Protein AF-A0A552M295-F1 (afdb_monomer_lite)

pLDDT: mean 93.04, std 6.17, range [59.56, 98.31]

Foldse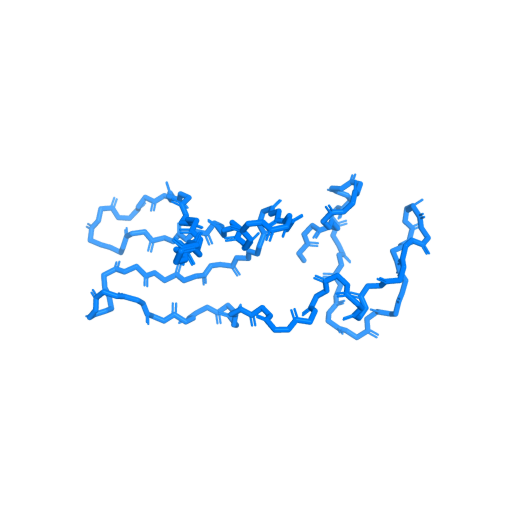ek 3Di:
DADQPPRDPDDDPPDQADPPPRDGVCVQVPPDDDFQDAPPNRQKTFHAWNHQDPQFTKTWIARPVVRDIDIDGDGDDDD

Sequence (79 aa):
MPCLNCYFRGIERSMDKCLCCGVYLPALLKNLLPKGTLLRDGTDAIDYPLGRGSFGITYQACHRQLATAIAIKEFYPQE

Structure (mmCIF, N/CA/C/O backbone):
data_AF-A0A552M295-F1
#
_entry.id   AF-A0A552M295-F1
#
loop_
_atom_site.group_PDB
_atom_site.id
_atom_site.type_symbol
_atom_site.label_atom_id
_atom_site.label_alt_id
_atom_site.label_comp_id
_atom_site.label_asym_id
_atom_site.label_entity_id
_atom_site.label_seq_id
_atom_site.pdbx_PDB_ins_code
_atom_site.Cartn_x
_atom_site.Cartn_y
_atom_site.Cartn_z
_atom_site.occupancy
_atom_site.B_iso_or_equiv
_atom_site.auth_seq_id
_atom_site.auth_comp_id
_atom_site.auth_asym_id
_atom_site.auth_atom_id
_atom_site.pdbx_PDB_model_num
ATOM 1 N N . MET A 1 1 ? 0.369 -6.958 -6.003 1.00 86.31 1 MET A N 1
ATOM 2 C CA . MET A 1 1 ? 0.235 -5.537 -5.581 1.00 86.31 1 MET A CA 1
ATOM 3 C C . MET A 1 1 ? 0.176 -4.631 -6.816 1.00 86.31 1 MET A C 1
ATOM 5 O O . MET A 1 1 ? 0.490 -5.134 -7.895 1.00 86.31 1 MET A O 1
ATOM 9 N N . PRO A 1 2 ? -0.286 -3.368 -6.729 1.00 91.81 2 PRO A N 1
ATOM 10 C CA . PRO A 1 2 ? -0.202 -2.435 -7.854 1.00 91.81 2 PRO A CA 1
ATOM 11 C C . PRO A 1 2 ? 1.234 -1.923 -8.050 1.00 91.81 2 PRO A C 1
ATOM 13 O O . PRO A 1 2 ? 1.994 -1.793 -7.092 1.00 91.81 2 PRO A O 1
ATOM 16 N N . CYS A 1 3 ? 1.615 -1.619 -9.291 1.00 94.19 3 CYS A N 1
ATOM 17 C CA . CYS A 1 3 ? 2.837 -0.872 -9.579 1.00 94.19 3 CYS A CA 1
ATOM 18 C C . CYS A 1 3 ? 2.713 0.558 -9.033 1.00 94.19 3 CYS A C 1
ATOM 20 O O . CYS A 1 3 ? 1.778 1.264 -9.393 1.00 94.19 3 CYS A O 1
ATOM 22 N N . LEU A 1 4 ? 3.684 1.018 -8.240 1.00 94.06 4 LEU A N 1
ATOM 23 C CA . LEU A 1 4 ? 3.664 2.371 -7.661 1.00 94.06 4 LEU A CA 1
ATOM 24 C C . LEU A 1 4 ? 3.909 3.501 -8.676 1.00 94.06 4 LEU A C 1
ATOM 26 O O . LEU A 1 4 ? 3.825 4.666 -8.310 1.00 94.06 4 LEU A O 1
ATOM 30 N N . ASN A 1 5 ? 4.221 3.165 -9.932 1.00 94.69 5 ASN A N 1
ATOM 31 C CA . ASN A 1 5 ? 4.431 4.136 -11.007 1.00 94.69 5 ASN A CA 1
ATOM 32 C C . ASN A 1 5 ? 3.224 4.246 -11.952 1.00 94.69 5 ASN A C 1
ATOM 34 O O . ASN A 1 5 ? 2.814 5.346 -12.295 1.00 94.69 5 ASN A O 1
ATOM 38 N N . CYS A 1 6 ? 2.662 3.113 -12.394 1.00 95.00 6 CYS A N 1
ATOM 39 C CA . CYS A 1 6 ? 1.584 3.086 -13.397 1.00 95.00 6 CYS A CA 1
ATOM 40 C C . CYS A 1 6 ? 0.284 2.418 -12.929 1.00 95.00 6 CYS A C 1
ATOM 42 O O . CYS A 1 6 ? -0.638 2.260 -13.720 1.00 95.00 6 CYS A O 1
ATOM 44 N N . TYR A 1 7 ? 0.213 1.970 -11.673 1.00 93.88 7 TYR A N 1
ATOM 45 C CA . TYR A 1 7 ? -0.949 1.307 -11.067 1.00 93.88 7 TYR A CA 1
ATOM 46 C C . TYR A 1 7 ? -1.400 -0.013 -11.710 1.00 93.88 7 TYR A C 1
ATOM 48 O O . TYR A 1 7 ? -2.405 -0.586 -11.283 1.00 93.88 7 TYR A O 1
ATOM 56 N N . PHE A 1 8 ? -0.631 -0.563 -12.658 1.00 94.50 8 PHE A N 1
ATOM 57 C CA . PHE A 1 8 ? -0.852 -1.914 -13.171 1.00 94.50 8 PHE A CA 1
ATOM 58 C C . PHE A 1 8 ? -0.938 -2.922 -12.018 1.00 94.50 8 PHE A C 1
ATOM 60 O O . PHE A 1 8 ? -0.041 -2.995 -11.170 1.00 94.50 8 PHE A O 1
ATOM 67 N N . ARG A 1 9 ? -2.032 -3.688 -11.979 1.00 92.12 9 ARG A N 1
ATOM 68 C CA . ARG A 1 9 ? -2.260 -4.742 -10.985 1.00 92.12 9 ARG A CA 1
ATOM 69 C C . ARG A 1 9 ? -1.631 -6.045 -11.470 1.00 92.12 9 ARG A C 1
ATOM 71 O O . ARG A 1 9 ? -1.687 -6.349 -12.650 1.00 92.12 9 ARG A O 1
ATOM 78 N N . GLY A 1 10 ? -1.077 -6.819 -10.540 1.00 89.38 10 GLY A N 1
ATOM 79 C CA . GLY A 1 10 ? -0.426 -8.099 -10.850 1.00 89.38 10 GLY A CA 1
ATOM 80 C C . GLY A 1 10 ? 1.084 -8.103 -10.627 1.00 89.38 10 GLY A C 1
ATOM 81 O O . GLY A 1 10 ? 1.763 -8.999 -11.105 1.00 89.38 10 GLY A O 1
ATOM 82 N N . ILE A 1 11 ? 1.625 -7.123 -9.893 1.00 90.75 11 ILE A N 1
ATOM 83 C CA . ILE A 1 11 ? 3.027 -7.168 -9.471 1.00 90.75 11 ILE A CA 1
ATOM 84 C C . ILE A 1 11 ? 3.208 -8.228 -8.382 1.00 90.75 11 ILE A C 1
ATOM 86 O O . ILE A 1 11 ? 2.588 -8.131 -7.311 1.00 90.75 11 ILE A O 1
ATOM 90 N N . GLU A 1 12 ? 4.083 -9.193 -8.651 1.00 87.62 12 GLU A N 1
ATOM 91 C CA . GLU A 1 12 ? 4.608 -10.155 -7.682 1.00 87.62 12 GLU A CA 1
ATOM 92 C C . GLU A 1 12 ? 5.935 -9.663 -7.090 1.00 87.62 12 GLU A C 1
ATOM 94 O O . GLU A 1 12 ? 6.648 -8.868 -7.700 1.00 87.62 12 GLU A O 1
ATOM 99 N N . ARG A 1 13 ? 6.284 -10.131 -5.882 1.00 77.69 13 ARG A N 1
ATOM 100 C CA . ARG A 1 13 ? 7.518 -9.706 -5.190 1.00 77.69 13 ARG A CA 1
ATOM 101 C C . ARG A 1 13 ? 8.805 -10.163 -5.886 1.00 77.69 13 ARG A C 1
ATOM 103 O O . ARG A 1 13 ? 9.847 -9.575 -5.636 1.00 77.69 13 ARG A O 1
ATOM 110 N N . SER A 1 14 ? 8.729 -11.202 -6.712 1.00 87.12 14 SER A N 1
ATOM 111 C CA . SER A 1 14 ? 9.839 -11.773 -7.484 1.00 87.12 14 SER A CA 1
ATOM 112 C C . SER A 1 14 ? 10.132 -11.021 -8.787 1.00 87.12 14 SER A C 1
ATOM 114 O O . SER A 1 14 ? 11.116 -11.331 -9.448 1.00 87.12 14 SER A O 1
ATOM 116 N N . MET A 1 15 ? 9.284 -10.070 -9.193 1.00 93.19 15 MET A N 1
ATOM 117 C CA . MET A 1 15 ? 9.447 -9.353 -10.458 1.00 93.19 15 MET A CA 1
ATOM 118 C C . MET A 1 15 ? 10.440 -8.194 -10.330 1.00 93.19 15 MET A C 1
ATOM 120 O O . MET A 1 15 ? 10.286 -7.328 -9.470 1.00 93.19 15 MET A O 1
ATOM 124 N N . ASP A 1 16 ? 11.379 -8.104 -11.273 1.00 95.56 16 ASP A N 1
ATOM 125 C CA . ASP A 1 16 ? 12.343 -6.997 -11.333 1.00 95.56 16 ASP A CA 1
ATOM 126 C C . ASP A 1 16 ? 11.817 -5.772 -12.091 1.00 95.56 16 ASP A C 1
ATOM 128 O O . ASP A 1 16 ? 12.243 -4.642 -11.847 1.00 95.56 16 ASP A O 1
ATOM 132 N N . LYS A 1 17 ? 10.880 -5.966 -13.026 1.00 96.75 17 LYS A N 1
ATOM 133 C CA . LYS A 1 17 ? 10.304 -4.894 -13.849 1.00 96.75 17 LYS A CA 1
ATOM 134 C C . LYS A 1 17 ? 8.790 -4.994 -13.923 1.00 96.75 17 LYS A C 1
ATOM 136 O O . LYS A 1 17 ? 8.223 -6.083 -13.950 1.00 96.75 17 LYS A O 1
ATOM 141 N N . CYS A 1 18 ? 8.127 -3.845 -13.999 1.00 95.44 18 CYS A N 1
ATOM 142 C CA . CYS A 1 18 ? 6.696 -3.804 -14.272 1.00 95.44 18 CYS A CA 1
ATOM 143 C C . CYS A 1 18 ? 6.414 -4.242 -15.716 1.00 95.44 18 CYS A C 1
ATOM 145 O O . CYS A 1 18 ? 6.969 -3.667 -16.649 1.00 95.44 18 CYS A O 1
ATOM 147 N N . LEU A 1 19 ? 5.485 -5.183 -15.895 1.00 94.56 19 LEU A N 1
ATOM 148 C CA . LEU A 1 19 ? 5.061 -5.671 -17.214 1.00 94.56 19 LEU A CA 1
ATOM 149 C C . LEU A 1 19 ? 4.357 -4.606 -18.074 1.00 94.56 19 LEU A C 1
ATOM 151 O O . LEU A 1 19 ? 4.281 -4.758 -19.286 1.00 94.56 19 LEU A O 1
ATOM 155 N N . CYS A 1 20 ? 3.842 -3.537 -17.458 1.00 96.00 20 CYS A N 1
ATOM 156 C CA . CYS A 1 20 ? 3.119 -2.476 -18.156 1.00 96.00 20 CYS A CA 1
ATOM 157 C C . CYS A 1 20 ? 4.016 -1.276 -18.490 1.00 96.00 20 CYS A C 1
ATOM 159 O O . CYS A 1 20 ? 4.094 -0.878 -19.646 1.00 96.00 20 CYS A O 1
ATOM 161 N N . CYS A 1 21 ? 4.717 -0.703 -17.504 1.00 96.62 21 CYS A N 1
ATOM 162 C CA . CYS A 1 21 ? 5.505 0.520 -17.715 1.00 96.62 21 CYS A CA 1
ATOM 163 C C . CYS A 1 21 ? 7.025 0.311 -17.697 1.00 96.62 21 CYS A C 1
ATOM 165 O O . CYS A 1 21 ? 7.769 1.285 -17.752 1.00 96.62 21 CYS A O 1
ATOM 167 N N . GLY A 1 22 ? 7.507 -0.926 -17.540 1.00 96.19 22 GLY A N 1
ATOM 168 C CA . GLY A 1 22 ? 8.935 -1.257 -17.583 1.00 96.19 22 GLY A CA 1
ATOM 169 C C . GLY A 1 22 ? 9.781 -0.743 -16.412 1.00 96.19 22 GLY A C 1
ATOM 170 O O . GLY A 1 22 ? 10.982 -1.010 -16.378 1.00 96.19 22 GLY A O 1
ATOM 171 N N . VAL A 1 23 ? 9.188 -0.031 -15.445 1.00 96.00 23 VAL A N 1
ATOM 172 C CA . VAL A 1 23 ? 9.922 0.527 -14.299 1.00 96.00 23 VAL A CA 1
ATOM 173 C C . VAL A 1 23 ? 10.579 -0.579 -13.474 1.00 96.00 23 VAL A C 1
ATOM 175 O O . VAL A 1 23 ? 9.990 -1.647 -13.284 1.00 96.00 23 VAL A O 1
ATOM 178 N N . TYR A 1 24 ? 11.778 -0.306 -12.958 1.00 95.50 24 TYR A N 1
ATOM 179 C CA . TYR A 1 24 ? 12.496 -1.215 -12.070 1.00 95.50 24 TYR A CA 1
ATOM 180 C C . TYR A 1 24 ? 11.818 -1.271 -10.692 1.00 95.50 24 TYR A C 1
ATOM 182 O O . TYR A 1 24 ? 11.788 -0.288 -9.947 1.00 95.50 24 TYR A O 1
ATOM 190 N N . LEU A 1 25 ? 11.243 -2.426 -10.362 1.00 93.88 25 LEU A N 1
ATOM 191 C CA . LEU A 1 25 ? 10.427 -2.636 -9.167 1.00 93.88 25 LEU A CA 1
ATOM 192 C C . LEU A 1 25 ? 11.237 -2.717 -7.867 1.00 93.88 25 LEU A C 1
ATOM 194 O O . LEU A 1 25 ? 10.782 -2.120 -6.893 1.00 93.88 25 LEU A O 1
ATOM 198 N N . PRO A 1 26 ? 12.421 -3.360 -7.798 1.00 92.62 26 PRO A N 1
ATOM 199 C CA . PRO A 1 26 ? 13.164 -3.469 -6.545 1.00 92.62 26 PRO A CA 1
ATOM 200 C C . PRO A 1 26 ? 13.495 -2.114 -5.912 1.00 92.62 26 PRO A C 1
ATOM 202 O O . PRO A 1 26 ? 13.434 -1.978 -4.694 1.00 92.62 26 PRO A O 1
ATOM 205 N N . ALA A 1 27 ? 13.770 -1.082 -6.719 1.00 90.12 27 ALA A N 1
ATOM 206 C CA . ALA A 1 27 ? 13.970 0.276 -6.208 1.00 90.12 27 ALA A CA 1
ATOM 207 C C . ALA A 1 27 ? 12.678 0.889 -5.635 1.00 90.12 27 ALA A C 1
ATOM 209 O O . ALA A 1 27 ? 12.704 1.492 -4.562 1.00 90.12 27 ALA A O 1
ATOM 210 N N . LEU A 1 28 ? 11.541 0.707 -6.316 1.00 90.38 28 LEU A N 1
ATOM 211 C CA . LEU A 1 28 ? 10.236 1.211 -5.870 1.00 90.38 28 LEU A CA 1
ATOM 212 C C . LEU A 1 28 ? 9.717 0.490 -4.620 1.00 90.38 28 LEU A C 1
ATOM 214 O O . LEU A 1 28 ? 9.101 1.117 -3.758 1.00 90.38 28 LEU A O 1
ATOM 218 N N . LEU A 1 29 ? 9.972 -0.816 -4.521 1.00 90.06 29 LEU A N 1
ATOM 219 C CA . LEU A 1 29 ? 9.460 -1.703 -3.476 1.00 90.06 29 LEU A CA 1
ATOM 220 C C . LEU A 1 29 ? 10.420 -1.872 -2.285 1.00 90.06 29 LEU A C 1
ATOM 222 O O . LEU A 1 29 ? 10.157 -2.659 -1.374 1.00 90.06 29 LEU A O 1
ATOM 226 N N . LYS A 1 30 ? 11.531 -1.131 -2.265 1.00 90.62 30 LYS A N 1
ATOM 227 C CA . LYS A 1 30 ? 12.507 -1.163 -1.173 1.00 90.62 30 LYS A CA 1
ATOM 228 C C . LYS A 1 30 ? 11.928 -0.568 0.116 1.00 90.62 30 LYS A C 1
ATOM 230 O O . LYS A 1 30 ? 11.320 0.500 0.078 1.00 90.62 30 LYS A O 1
ATOM 235 N N . ASN A 1 31 ? 12.218 -1.193 1.260 1.00 91.31 31 ASN A N 1
ATOM 236 C CA . ASN A 1 31 ? 11.836 -0.734 2.608 1.00 91.31 31 ASN A CA 1
ATOM 237 C C . ASN A 1 31 ? 10.320 -0.594 2.838 1.00 91.31 31 ASN A C 1
ATOM 239 O O . ASN A 1 31 ? 9.897 0.194 3.675 1.00 91.31 31 ASN A O 1
ATOM 243 N N . LEU A 1 32 ? 9.496 -1.336 2.098 1.00 93.38 32 LEU A N 1
ATOM 244 C CA . LEU A 1 32 ? 8.059 -1.374 2.354 1.00 93.38 32 LEU A CA 1
ATOM 245 C C . LEU A 1 32 ? 7.749 -2.219 3.589 1.00 93.38 32 LEU A C 1
ATOM 247 O O . LEU A 1 32 ? 8.331 -3.293 3.771 1.00 93.38 32 LEU A O 1
ATOM 251 N N . LEU A 1 33 ? 6.751 -1.801 4.367 1.00 95.25 33 LEU A N 1
ATOM 252 C CA . LEU A 1 33 ? 6.168 -2.670 5.383 1.00 95.25 33 LEU A CA 1
ATOM 253 C C . LEU A 1 33 ? 5.538 -3.918 4.728 1.00 95.25 33 LEU A C 1
ATOM 255 O O . LEU A 1 33 ? 4.810 -3.798 3.733 1.00 95.25 33 LEU A O 1
ATOM 259 N N . PRO A 1 34 ? 5.806 -5.129 5.250 1.00 93.94 34 PRO A N 1
ATOM 260 C CA . PRO A 1 34 ? 5.141 -6.338 4.792 1.00 93.94 34 PRO A CA 1
ATOM 261 C C . PRO A 1 34 ? 3.614 -6.272 4.942 1.00 93.94 34 PRO A C 1
ATOM 263 O O . PRO A 1 34 ? 3.073 -5.669 5.867 1.00 93.94 34 PRO A O 1
ATOM 266 N N . LYS A 1 35 ? 2.903 -6.977 4.056 1.00 94.56 35 LYS A N 1
ATOM 267 C CA . LYS A 1 35 ? 1.477 -7.252 4.255 1.00 94.56 35 LYS A CA 1
ATOM 268 C C . LYS A 1 35 ? 1.284 -7.975 5.590 1.00 94.56 35 LYS A C 1
ATOM 270 O O . LYS A 1 35 ? 2.009 -8.924 5.879 1.00 94.56 35 LYS A O 1
ATOM 275 N N . GLY A 1 36 ? 0.301 -7.540 6.368 1.00 96.94 36 GLY A N 1
ATOM 276 C CA . GLY A 1 36 ? -0.009 -8.065 7.694 1.00 96.94 36 GLY A CA 1
ATOM 277 C C . GLY A 1 36 ? 0.756 -7.399 8.838 1.00 96.94 36 GLY A C 1
ATOM 278 O O . GLY A 1 36 ? 0.481 -7.730 9.988 1.00 96.94 36 GLY A O 1
ATOM 279 N N . THR A 1 37 ? 1.673 -6.460 8.569 1.00 97.81 37 THR A N 1
ATOM 280 C CA . THR A 1 37 ? 2.305 -5.670 9.636 1.00 97.81 37 THR A CA 1
ATOM 281 C C . THR A 1 37 ? 1.238 -4.968 10.471 1.00 97.81 37 THR A C 1
ATOM 283 O O . THR A 1 37 ? 0.390 -4.255 9.932 1.00 97.81 37 THR A O 1
ATOM 286 N N . LEU A 1 38 ? 1.297 -5.184 11.784 1.00 97.88 38 LEU A N 1
ATOM 287 C CA . LEU A 1 38 ? 0.384 -4.617 12.766 1.00 97.88 38 LEU A CA 1
ATOM 288 C C . LEU A 1 38 ? 0.944 -3.299 13.306 1.00 97.88 38 LEU A C 1
ATOM 290 O O . LEU A 1 38 ? 2.091 -3.250 13.744 1.00 97.88 38 LEU A O 1
ATOM 294 N N . LEU A 1 39 ? 0.132 -2.246 13.284 1.00 96.44 39 LEU A N 1
ATOM 295 C CA . LEU A 1 39 ? 0.451 -0.923 13.824 1.00 96.44 39 LEU A CA 1
ATOM 296 C C . LEU A 1 39 ? -0.512 -0.567 14.962 1.00 96.44 39 LEU A C 1
ATOM 298 O O . LEU A 1 39 ? -1.569 -1.188 15.092 1.00 96.44 39 LEU A O 1
ATOM 302 N N . ARG A 1 40 ? -0.149 0.445 15.767 1.00 93.06 40 ARG A N 1
ATOM 303 C CA . ARG A 1 40 ? -0.984 1.000 16.854 1.00 93.06 40 ARG A CA 1
ATOM 304 C C . ARG A 1 40 ? -1.564 -0.105 17.746 1.00 93.06 40 ARG A C 1
ATOM 306 O O . ARG A 1 40 ? -2.778 -0.310 17.785 1.00 93.06 40 ARG A O 1
ATOM 313 N N . ASP A 1 41 ? -0.667 -0.891 18.339 1.00 93.38 41 ASP A N 1
ATOM 314 C CA . ASP A 1 41 ? -0.989 -2.046 19.190 1.00 93.38 41 ASP A CA 1
ATOM 315 C C . ASP A 1 41 ? -1.911 -3.083 18.523 1.00 93.38 41 ASP A C 1
ATOM 317 O O . ASP A 1 41 ? -2.696 -3.782 19.160 1.00 93.38 41 ASP A O 1
ATOM 321 N N . GLY A 1 42 ? -1.809 -3.198 17.197 1.00 95.44 42 GLY A N 1
ATOM 322 C CA . GLY A 1 42 ? -2.543 -4.173 16.402 1.00 95.44 42 GLY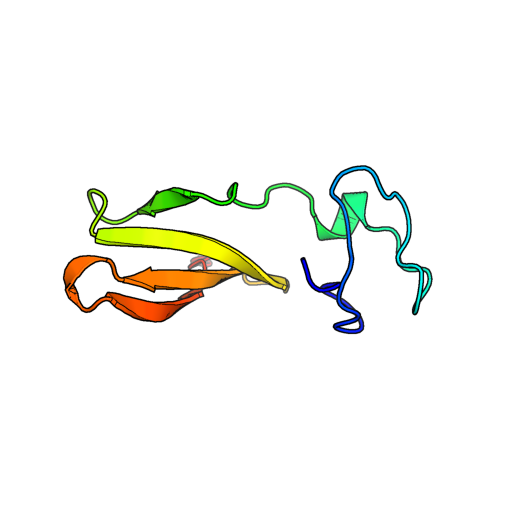 A CA 1
ATOM 323 C C . GLY A 1 42 ? -3.956 -3.760 16.024 1.00 95.44 42 GLY A C 1
ATOM 324 O O . GLY A 1 42 ? -4.716 -4.626 15.591 1.00 95.44 42 GLY A O 1
ATOM 325 N N . THR A 1 43 ? -4.312 -2.481 16.139 1.00 97.56 43 THR A N 1
ATOM 326 C CA . THR A 1 43 ? -5.591 -1.956 15.634 1.00 97.56 43 THR A CA 1
ATOM 327 C C . THR A 1 43 ? -5.617 -1.845 14.110 1.00 97.56 43 THR A C 1
ATOM 329 O O . THR A 1 43 ? -6.651 -2.132 13.504 1.00 97.56 43 THR A O 1
ATOM 332 N N . ASP A 1 44 ? -4.478 -1.546 13.485 1.00 98.25 44 ASP A N 1
ATOM 333 C CA . ASP A 1 44 ? -4.354 -1.396 12.035 1.00 98.25 44 ASP A CA 1
ATOM 334 C C . ASP A 1 44 ? -3.436 -2.476 11.449 1.00 98.25 44 ASP A C 1
ATOM 336 O O . ASP A 1 44 ? -2.351 -2.727 11.973 1.00 98.25 44 ASP A O 1
ATOM 340 N N . ALA A 1 45 ? -3.843 -3.100 10.342 1.00 98.31 45 ALA A N 1
ATOM 341 C CA . ALA A 1 45 ? -3.038 -4.086 9.619 1.00 98.31 45 ALA A CA 1
ATOM 342 C C . ALA A 1 45 ? -2.728 -3.613 8.191 1.00 98.31 45 ALA A C 1
ATOM 344 O O . ALA A 1 45 ? -3.646 -3.367 7.410 1.00 98.31 45 ALA A O 1
ATOM 345 N N . ILE A 1 46 ? -1.445 -3.518 7.830 1.00 98.00 46 ILE 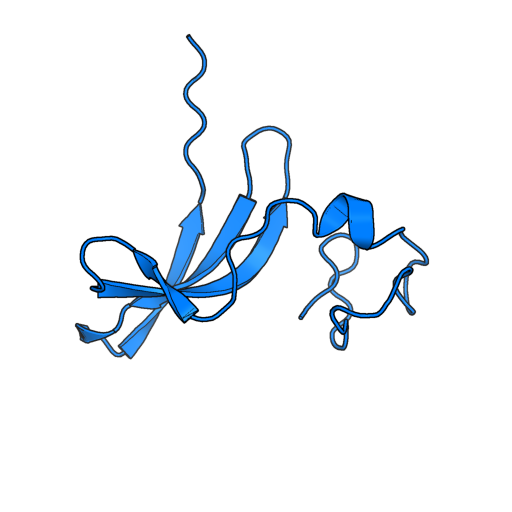A N 1
ATOM 346 C CA . ILE A 1 46 ? -0.994 -3.119 6.486 1.00 98.00 46 ILE A CA 1
ATOM 347 C C . ILE A 1 46 ? -1.421 -4.151 5.434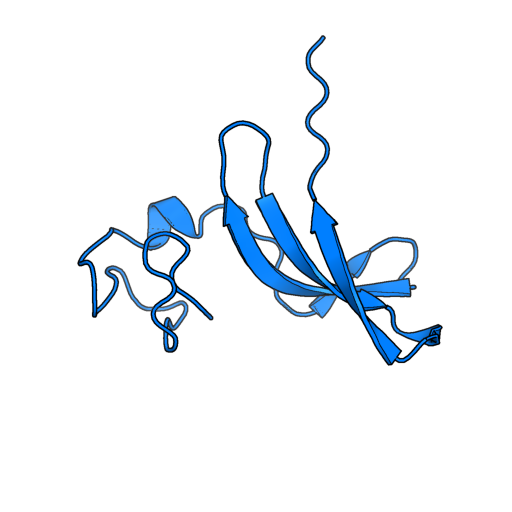 1.00 98.00 46 ILE A C 1
ATOM 349 O O . ILE A 1 46 ? -1.244 -5.352 5.630 1.00 98.00 46 ILE A O 1
ATOM 353 N N . ASP A 1 47 ? -1.920 -3.693 4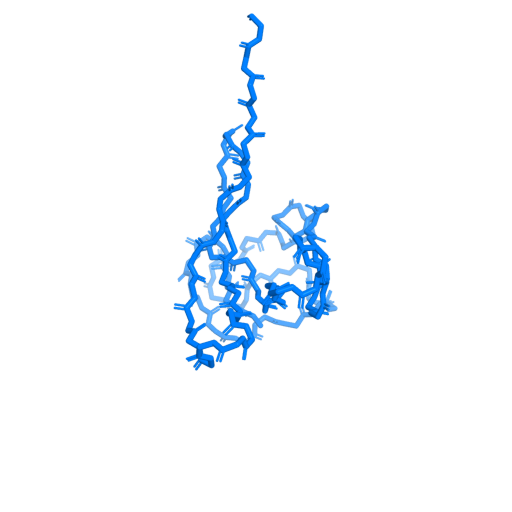.283 1.00 96.25 47 ASP A N 1
ATOM 354 C CA . ASP A 1 47 ? -2.219 -4.548 3.128 1.00 96.25 47 ASP A CA 1
ATOM 355 C C . ASP A 1 47 ? -1.155 -4.402 2.028 1.00 96.25 47 ASP A C 1
ATOM 357 O O . ASP A 1 47 ? -0.364 -5.317 1.791 1.00 96.25 47 ASP A O 1
ATOM 361 N N . TYR A 1 48 ? -1.084 -3.239 1.374 1.00 94.56 48 TYR A N 1
ATOM 362 C CA . TYR A 1 48 ? -0.093 -2.948 0.332 1.00 94.56 48 TYR A CA 1
ATOM 363 C C . TYR A 1 48 ? 0.178 -1.439 0.202 1.00 94.56 48 TYR A C 1
ATOM 365 O O . TYR A 1 48 ? -0.664 -0.626 0.592 1.00 94.56 48 TYR A O 1
ATOM 373 N N . PRO A 1 49 ? 1.338 -1.031 -0.349 1.00 95.31 49 PRO A N 1
ATOM 374 C CA . PRO A 1 49 ? 1.611 0.376 -0.630 1.00 95.31 49 PRO A CA 1
ATOM 375 C C . PRO A 1 49 ? 0.696 0.917 -1.737 1.00 95.31 49 PRO A C 1
ATOM 377 O O . PRO A 1 49 ? 0.504 0.282 -2.773 1.00 95.31 49 PRO A O 1
ATOM 380 N N . LEU A 1 50 ? 0.170 2.118 -1.525 1.00 95.06 50 LEU A N 1
ATOM 381 C CA . LEU A 1 50 ? -0.600 2.897 -2.495 1.00 95.06 50 LEU A CA 1
ATOM 382 C C . LEU A 1 50 ? 0.278 3.874 -3.278 1.00 95.06 50 LEU A C 1
ATOM 384 O O . LEU A 1 50 ? -0.011 4.161 -4.435 1.00 95.06 50 LEU A O 1
ATOM 388 N N . GLY A 1 51 ? 1.352 4.373 -2.666 1.00 93.56 51 GLY A N 1
ATOM 389 C CA . GLY A 1 51 ? 2.245 5.336 -3.301 1.00 93.56 51 GLY A CA 1
ATOM 390 C C . GLY A 1 51 ? 3.516 5.569 -2.499 1.00 93.56 51 GLY A C 1
ATOM 391 O O . GLY A 1 51 ? 3.563 5.312 -1.296 1.00 93.56 51 GLY A O 1
ATOM 392 N N . ARG A 1 52 ? 4.549 6.073 -3.175 1.00 92.69 52 ARG A N 1
ATOM 393 C CA . ARG A 1 52 ? 5.835 6.455 -2.586 1.00 92.69 52 ARG A CA 1
ATOM 394 C C . ARG A 1 52 ? 6.247 7.813 -3.134 1.00 92.69 52 ARG A C 1
ATOM 396 O O . ARG A 1 52 ? 6.243 8.006 -4.345 1.00 92.69 52 ARG A O 1
ATOM 403 N N . GLY A 1 53 ? 6.642 8.718 -2.247 1.00 89.50 53 GLY A N 1
ATOM 404 C CA . GLY A 1 53 ? 7.207 10.014 -2.609 1.00 89.50 53 GLY A CA 1
ATOM 405 C C . GLY A 1 53 ? 8.433 10.353 -1.767 1.00 89.50 53 GLY A C 1
ATOM 406 O O . GLY A 1 53 ? 8.907 9.539 -0.975 1.00 89.50 53 GLY A O 1
ATOM 407 N N . SER A 1 54 ? 8.930 11.580 -1.921 1.00 88.50 54 SER A N 1
ATOM 408 C CA . SER A 1 54 ? 10.030 12.121 -1.109 1.00 88.50 54 SER A CA 1
ATOM 409 C C . SER A 1 54 ? 9.697 12.181 0.387 1.00 88.50 54 SER A C 1
ATOM 411 O O . SER A 1 54 ? 10.591 12.072 1.215 1.00 88.50 54 SER A O 1
ATOM 413 N N . PHE A 1 55 ? 8.413 12.299 0.731 1.00 87.56 55 PHE A N 1
ATOM 414 C CA . PHE A 1 55 ? 7.912 12.412 2.106 1.00 87.56 55 PHE A CA 1
ATOM 415 C C . PHE A 1 55 ? 7.334 11.096 2.648 1.00 87.56 55 PHE A C 1
ATOM 417 O O . PHE A 1 55 ? 6.373 11.113 3.423 1.00 87.56 55 PHE A O 1
ATOM 424 N N . GLY A 1 56 ? 7.862 9.964 2.184 1.00 91.56 56 GLY A N 1
ATOM 425 C CA . GLY A 1 56 ? 7.510 8.634 2.677 1.00 91.56 56 GLY A CA 1
ATOM 426 C C . GLY A 1 56 ? 6.510 7.861 1.826 1.00 91.56 56 GLY A C 1
ATOM 427 O O . GLY A 1 56 ? 6.194 8.216 0.683 1.00 91.56 56 GLY A O 1
ATOM 428 N N . ILE A 1 57 ? 6.041 6.758 2.399 1.00 95.31 57 ILE A N 1
ATOM 429 C CA . ILE A 1 57 ? 5.162 5.784 1.759 1.00 95.31 57 ILE A CA 1
ATOM 430 C C . ILE A 1 57 ? 3.739 5.932 2.309 1.00 95.31 57 ILE A C 1
ATOM 432 O O . ILE A 1 57 ? 3.513 6.192 3.491 1.00 95.31 57 ILE A O 1
ATOM 436 N N . THR A 1 58 ? 2.759 5.786 1.421 1.00 96.62 58 THR A N 1
ATOM 437 C CA . THR A 1 58 ? 1.342 5.675 1.778 1.00 96.62 58 THR A CA 1
ATOM 438 C C . THR A 1 58 ? 0.897 4.242 1.552 1.00 96.62 58 THR A C 1
ATOM 440 O O . THR A 1 58 ? 1.172 3.675 0.495 1.00 96.62 58 THR A O 1
ATOM 443 N N . TYR A 1 59 ? 0.193 3.662 2.516 1.00 97.38 59 TYR A N 1
ATOM 444 C CA . TYR A 1 59 ? -0.291 2.288 2.498 1.00 97.38 59 TYR A CA 1
ATOM 445 C C . TYR A 1 59 ? -1.807 2.248 2.584 1.00 97.38 59 TYR A C 1
ATOM 447 O O . TYR A 1 59 ? -2.421 3.069 3.264 1.00 97.38 59 TYR A O 1
ATOM 455 N N . GLN A 1 60 ? -2.396 1.239 1.954 1.00 97.38 60 GLN A N 1
ATOM 456 C CA . GLN A 1 60 ? -3.711 0.760 2.338 1.00 97.38 60 GLN A CA 1
ATOM 457 C C . GLN A 1 60 ? -3.544 -0.156 3.549 1.00 97.38 60 GLN A C 1
ATOM 459 O O . GLN A 1 60 ? -2.655 -1.013 3.572 1.00 97.38 60 GLN A O 1
ATOM 464 N N . ALA A 1 61 ? -4.417 0.000 4.532 1.00 98.06 61 ALA A N 1
ATOM 465 C CA . ALA A 1 61 ? -4.499 -0.856 5.701 1.00 98.06 61 ALA A CA 1
ATOM 466 C C . ALA A 1 61 ? -5.962 -1.191 6.014 1.00 98.06 61 ALA A C 1
ATOM 468 O O . ALA A 1 61 ? -6.883 -0.548 5.512 1.00 98.06 61 ALA A O 1
ATOM 469 N N . CYS A 1 62 ? -6.169 -2.205 6.844 1.00 98.12 62 CYS A N 1
ATOM 470 C CA . CYS A 1 62 ? -7.461 -2.518 7.437 1.00 98.12 62 CYS A CA 1
ATOM 471 C C . CYS A 1 62 ? -7.444 -2.096 8.907 1.00 98.12 62 CYS A C 1
ATOM 473 O O . CYS A 1 62 ? -6.626 -2.602 9.679 1.00 98.12 62 CYS A O 1
ATOM 475 N N . HIS A 1 63 ? -8.351 -1.200 9.290 1.00 98.06 63 HIS A N 1
ATOM 476 C CA . HIS A 1 63 ? -8.636 -0.924 10.691 1.00 98.06 63 HIS A CA 1
ATOM 477 C C . HIS A 1 63 ? -9.534 -2.041 11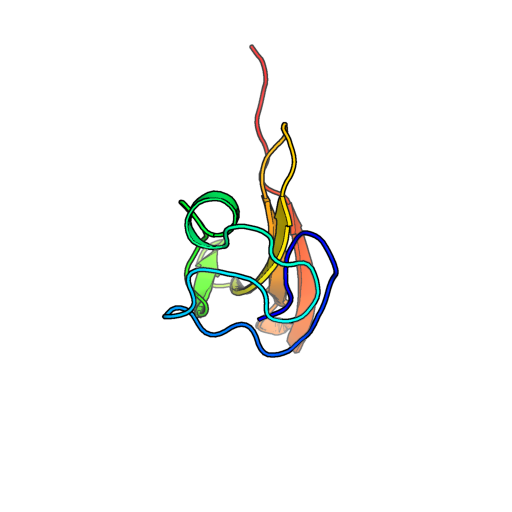.227 1.00 98.06 63 HIS A C 1
ATOM 479 O O . HIS A 1 63 ? -10.703 -2.160 10.850 1.00 98.06 63 HIS A O 1
ATOM 485 N N . ARG A 1 64 ? -8.976 -2.897 12.082 1.00 96.12 64 ARG A N 1
ATOM 486 C CA . ARG A 1 64 ? -9.536 -4.222 12.386 1.00 96.12 64 ARG A CA 1
ATOM 487 C C . ARG A 1 64 ? -10.838 -4.165 13.174 1.00 96.12 64 ARG A C 1
ATOM 489 O O . ARG A 1 64 ? -11.717 -4.978 12.920 1.00 96.12 64 ARG A O 1
ATOM 496 N N . GLN A 1 65 ? -10.975 -3.219 14.102 1.00 95.75 65 GLN A N 1
ATOM 497 C CA . GLN A 1 65 ? -12.170 -3.116 14.951 1.00 95.75 65 GLN A CA 1
ATOM 498 C C . GLN A 1 65 ? -13.405 -2.666 14.165 1.00 95.75 65 GLN A C 1
ATOM 500 O O . GLN A 1 65 ? -14.498 -3.168 14.394 1.00 95.75 65 GLN A O 1
ATOM 505 N N . LEU A 1 66 ? -13.217 -1.756 13.208 1.00 96.50 66 LEU A N 1
ATOM 506 C CA . LEU A 1 66 ? -14.292 -1.248 12.348 1.00 96.50 66 LEU A CA 1
ATOM 507 C C . LEU A 1 66 ? -14.412 -2.029 11.032 1.00 96.50 66 LEU A C 1
ATOM 509 O O . LEU A 1 66 ? -15.254 -1.688 10.206 1.00 96.50 66 LEU A O 1
ATOM 513 N N . ALA A 1 67 ? -13.551 -3.030 10.815 1.00 95.25 67 ALA A N 1
ATOM 514 C CA . ALA A 1 67 ? -13.449 -3.808 9.581 1.00 95.25 67 ALA A CA 1
ATOM 515 C C . ALA A 1 67 ? -13.444 -2.937 8.307 1.00 95.25 67 ALA A C 1
ATOM 517 O O . ALA A 1 67 ? -14.071 -3.277 7.304 1.00 95.25 67 ALA A O 1
ATOM 518 N N . THR A 1 68 ? -12.746 -1.798 8.350 1.00 97.56 68 THR A N 1
ATOM 519 C CA . THR A 1 68 ? -12.770 -0.802 7.271 1.00 97.56 68 THR A CA 1
ATOM 520 C C . THR A 1 68 ? -11.391 -0.572 6.672 1.00 97.56 68 THR A C 1
ATOM 522 O O . THR A 1 68 ? -10.369 -0.663 7.357 1.00 97.56 68 THR A O 1
ATOM 525 N N . ALA A 1 69 ? -11.358 -0.261 5.378 1.00 97.94 69 ALA A N 1
ATOM 526 C CA . ALA A 1 69 ? -10.132 0.109 4.691 1.00 97.94 69 ALA A CA 1
ATOM 527 C C . ALA A 1 69 ? -9.766 1.563 5.016 1.00 97.94 69 ALA A C 1
ATOM 529 O O . ALA A 1 69 ? -10.594 2.465 4.904 1.00 97.94 69 ALA A O 1
ATOM 530 N N . ILE A 1 70 ? -8.508 1.790 5.381 1.00 97.94 70 ILE A N 1
ATOM 531 C CA . ILE A 1 70 ? -7.951 3.112 5.669 1.00 97.94 70 ILE A CA 1
ATOM 532 C C . ILE A 1 70 ? -6.663 3.332 4.876 1.00 97.94 70 ILE A C 1
ATOM 534 O O . ILE A 1 70 ? -5.998 2.381 4.455 1.00 97.94 70 ILE A O 1
ATOM 538 N N . ALA A 1 71 ? -6.291 4.597 4.697 1.00 97.75 71 ALA A N 1
ATOM 539 C CA . ALA A 1 71 ? -4.972 4.975 4.212 1.00 97.75 71 ALA A CA 1
ATOM 540 C C . ALA A 1 71 ? -4.090 5.397 5.396 1.00 97.75 71 ALA A C 1
ATOM 542 O O . ALA A 1 71 ? -4.495 6.226 6.209 1.00 97.75 71 ALA A O 1
ATOM 543 N N . ILE A 1 72 ? -2.876 4.853 5.476 1.00 97.19 72 ILE A N 1
ATOM 544 C CA . ILE A 1 72 ? -1.854 5.254 6.449 1.00 97.19 72 ILE A CA 1
ATOM 545 C C . ILE A 1 72 ? -0.694 5.864 5.679 1.00 97.19 72 ILE A C 1
ATOM 547 O O . ILE A 1 72 ? -0.125 5.219 4.801 1.00 97.19 72 ILE A O 1
ATOM 551 N N . LYS A 1 73 ? -0.324 7.098 6.017 1.00 95.56 73 LYS A N 1
ATOM 552 C CA . LYS A 1 73 ? 0.838 7.771 5.443 1.00 95.56 73 LYS A CA 1
ATOM 553 C C . LYS A 1 73 ? 1.951 7.859 6.479 1.00 95.56 73 LYS A C 1
ATOM 555 O O . LYS A 1 73 ? 1.714 8.305 7.599 1.00 95.56 73 LYS A O 1
ATOM 560 N N . GLU A 1 74 ? 3.160 7.469 6.088 1.00 93.56 74 GLU A N 1
ATOM 561 C CA . GLU A 1 74 ? 4.354 7.685 6.902 1.00 93.56 74 GLU A CA 1
ATOM 562 C C . GLU A 1 74 ? 4.568 9.182 7.148 1.00 93.56 74 GLU A C 1
ATOM 564 O O . GLU A 1 74 ? 4.460 10.022 6.239 1.00 93.56 74 GLU A O 1
ATOM 569 N N . PHE A 1 75 ? 4.870 9.502 8.403 1.00 88.88 75 PHE A N 1
ATOM 570 C CA . PHE A 1 75 ? 5.249 10.837 8.820 1.00 88.88 75 PHE A CA 1
ATOM 571 C C . PHE A 1 75 ? 6.774 10.932 8.834 1.00 88.88 75 PHE A C 1
ATOM 573 O O . PHE A 1 75 ? 7.434 10.228 9.593 1.00 88.88 75 PHE A O 1
ATOM 580 N N . TYR A 1 76 ? 7.315 11.792 7.975 1.00 82.75 76 TYR A N 1
ATOM 581 C CA . TYR A 1 76 ? 8.729 12.153 7.944 1.00 82.75 76 TYR A CA 1
ATOM 582 C C . TYR A 1 76 ? 8.853 13.590 8.455 1.00 82.75 76 TYR A C 1
ATOM 584 O O . TYR A 1 76 ? 8.640 14.514 7.665 1.00 82.75 76 TYR A O 1
ATOM 592 N N . PRO A 1 77 ? 9.118 13.802 9.755 1.00 77.44 77 PRO A N 1
ATOM 593 C CA . PRO A 1 77 ? 9.423 15.136 10.248 1.00 77.44 77 PRO A CA 1
ATOM 594 C C . PRO A 1 77 ? 10.730 15.621 9.605 1.00 77.44 77 PRO A C 1
ATOM 596 O O . PRO A 1 77 ? 11.699 14.868 9.517 1.00 77.44 77 PRO A O 1
ATOM 599 N N . GLN A 1 78 ? 10.732 16.860 9.120 1.00 71.19 78 GLN A N 1
ATOM 600 C CA . GLN A 1 78 ? 11.962 17.598 8.841 1.00 71.19 78 GLN A CA 1
ATOM 601 C C . GLN A 1 78 ? 12.293 18.381 10.113 1.00 71.19 78 GLN A C 1
ATOM 603 O O . GLN A 1 78 ? 11.397 19.026 10.661 1.00 71.19 78 GLN A O 1
ATOM 608 N N . GLU A 1 79 ? 13.526 18.252 10.603 1.00 59.56 79 GLU A N 1
ATOM 609 C CA . GLU A 1 79 ? 14.088 19.182 11.594 1.00 59.56 79 GLU A CA 1
ATOM 610 C C . GLU A 1 79 ? 14.307 20.565 10.971 1.00 59.56 79 GLU A C 1
ATOM 612 O O . GLU A 1 79 ? 14.676 20.618 9.771 1.00 59.56 79 GLU A O 1
#

Organism: NCBI:txid2486241

Radius of gyration: 13.45 Å; chains: 1; bounding box: 28×31×37 Å

InterPro domains:
  IPR017441 Protein kinase, ATP binding site [PS00107] (50-73)

Secondary structure (DSSP, 8-state):
-B-TTT--B---TT-SB-TTT--BHHHHTTTPPPTT-EEGGGTEEEEEEEEEETTEEEEEEEETTTTEEEEEE------